Protein AF-A0A0S4JK09-F1 (afdb_monomer_lite)

Secondary structure (DSSP, 8-state):
-------------GGGS-HHHHHHHTT--TT-EEEEEE-GGGTTTTT-BTTTB-TT--EEEEEE----TT---HHHHHHHHHHHHSS-GGGT----

Sequence (96 aa):
SAAHTHHLHSSFAPNQVIPGWTEALQYMAEGEKWEVYLPHDIAYGARGAPGAIPPFSVLIFTIEIVKVNGGKTVAEAHALLETAIGKKYDELQVVA

InterPro domains:
  IPR001179 FKBP-type peptidyl-prolyl cis-trans isomerase domain [PF00254] (15-66)
  IPR001179 FKBP-type peptidyl-prolyl cis-trans isomerase domain [PS50059] (1-69)
  IPR044609 Peptidyl-prolyl cis-trans isomerase FKBP2/11 [PTHR45779] (13-70)
  IPR046357 Peptidyl-prolyl cis-trans isomerase domain superfamily [G3DSA:3.10.50.40] (5-91)

pLDDT: mean 86.19, std 16.63, range [34.09, 97.81]

Organism: Bodo saltans (NCBI:txid75058)

Radius of gyration: 15.32 Å; chains: 1; bounding box: 41×29×40 Å

Structure (mmCIF, N/CA/C/O backbone):
data_AF-A0A0S4JK09-F1
#
_entry.id   AF-A0A0S4JK09-F1
#
loop_
_atom_site.group_PDB
_atom_site.id
_atom_site.type_symbol
_atom_site.label_atom_id
_atom_site.label_alt_id
_atom_site.label_comp_id
_atom_site.label_asym_id
_atom_site.label_entity_id
_atom_site.label_seq_id
_atom_site.pdbx_PDB_ins_code
_atom_site.Cartn_x
_atom_site.Cartn_y
_atom_site.Cartn_z
_atom_site.occupancy
_atom_site.B_iso_or_equiv
_atom_site.auth_seq_id
_atom_site.auth_comp_id
_atom_site.auth_asym_id
_atom_site.auth_atom_id
_atom_site.pdbx_PDB_model_num
ATOM 1 N N . SER A 1 1 ? 2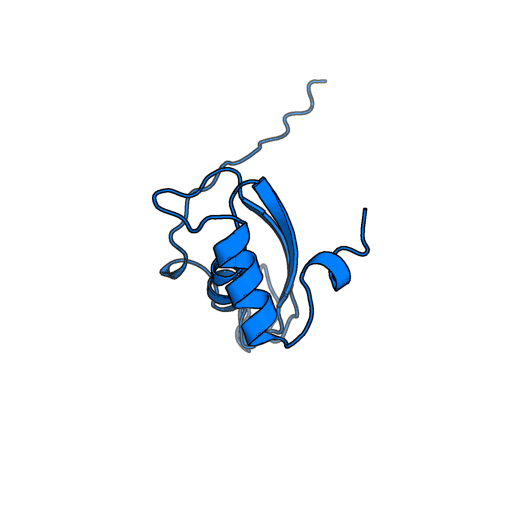5.445 -4.212 26.101 1.00 42.00 1 SER A N 1
ATOM 2 C CA . SER A 1 1 ? 25.288 -4.122 24.639 1.00 42.00 1 SER A CA 1
ATOM 3 C C . SER A 1 1 ? 23.874 -3.643 24.369 1.00 42.00 1 SER A C 1
ATOM 5 O O . SER A 1 1 ? 22.946 -4.372 24.690 1.00 42.00 1 SER A O 1
ATOM 7 N N . ALA A 1 2 ? 23.691 -2.386 23.961 1.00 37.88 2 ALA A N 1
ATOM 8 C CA . ALA A 1 2 ? 22.369 -1.805 23.733 1.00 37.88 2 ALA A CA 1
ATOM 9 C C . ALA A 1 2 ? 21.956 -2.072 22.282 1.00 37.88 2 ALA A C 1
ATOM 11 O O . ALA A 1 2 ? 22.597 -1.562 21.361 1.00 37.88 2 ALA A O 1
ATOM 12 N N . ALA A 1 3 ? 20.921 -2.892 22.091 1.00 39.91 3 ALA A N 1
ATOM 13 C CA . ALA A 1 3 ? 20.292 -3.100 20.795 1.00 39.91 3 ALA A CA 1
ATOM 14 C C . ALA A 1 3 ? 19.713 -1.761 20.314 1.00 39.91 3 ALA A C 1
ATOM 16 O O . ALA A 1 3 ? 18.688 -1.300 20.808 1.00 39.91 3 ALA A O 1
ATOM 17 N N . HIS A 1 4 ? 20.417 -1.099 19.398 1.00 41.88 4 HIS A N 1
ATOM 18 C CA . HIS A 1 4 ? 19.915 0.088 18.720 1.00 41.88 4 HIS A CA 1
ATOM 19 C C . HIS A 1 4 ? 18.970 -0.365 17.609 1.00 41.88 4 HIS A C 1
ATOM 21 O O . HIS A 1 4 ? 19.377 -0.544 16.463 1.00 41.88 4 HIS A O 1
ATOM 27 N N . THR A 1 5 ? 17.700 -0.568 17.949 1.00 45.09 5 THR A N 1
ATOM 28 C CA . THR A 1 5 ? 16.637 -0.657 16.947 1.00 45.09 5 THR A CA 1
ATOM 29 C C . THR A 1 5 ? 16.385 0.755 16.428 1.00 45.09 5 THR A C 1
ATOM 31 O O . THR A 1 5 ? 15.716 1.561 17.072 1.00 45.09 5 THR A O 1
ATOM 34 N N . HIS A 1 6 ? 16.973 1.102 15.284 1.00 46.53 6 HIS A N 1
ATOM 35 C CA . HIS A 1 6 ? 16.631 2.337 14.585 1.00 46.53 6 HIS A CA 1
ATOM 36 C C . HIS A 1 6 ? 15.247 2.159 13.944 1.00 46.53 6 HIS A C 1
ATOM 38 O O . HIS A 1 6 ? 15.127 1.690 12.814 1.00 46.53 6 HIS A O 1
ATOM 44 N N . HIS A 1 7 ? 14.190 2.529 14.668 1.00 46.97 7 HIS A N 1
ATOM 45 C CA . HIS A 1 7 ? 12.879 2.769 14.070 1.00 46.97 7 HIS A CA 1
ATOM 46 C C . HIS A 1 7 ? 12.987 4.056 13.245 1.00 46.97 7 HIS A C 1
ATOM 48 O O . HIS A 1 7 ? 12.714 5.152 13.731 1.00 46.97 7 HIS A O 1
ATOM 54 N N . LEU A 1 8 ? 13.491 3.954 12.013 1.00 55.53 8 LEU A N 1
ATOM 55 C CA . LEU A 1 8 ? 13.509 5.080 11.085 1.00 55.53 8 LEU A CA 1
ATOM 56 C C . LEU A 1 8 ? 12.064 5.374 10.675 1.00 55.53 8 LEU A C 1
ATOM 58 O O . LEU A 1 8 ? 11.564 4.850 9.681 1.00 55.53 8 LEU A O 1
ATOM 62 N N . HIS A 1 9 ? 11.380 6.199 11.465 1.00 63.19 9 HIS A N 1
ATOM 63 C CA . HIS A 1 9 ? 10.079 6.740 11.104 1.00 63.19 9 HIS A CA 1
ATOM 64 C C . HIS A 1 9 ? 10.254 7.577 9.840 1.00 63.19 9 HIS A C 1
ATOM 66 O O . HIS A 1 9 ? 10.857 8.649 9.862 1.00 63.19 9 HIS A O 1
ATOM 72 N N . SER A 1 10 ? 9.763 7.053 8.726 1.00 69.62 10 SER A N 1
ATOM 73 C CA . SER A 1 10 ? 9.845 7.713 7.432 1.00 69.62 10 SER A CA 1
ATOM 74 C C . SER A 1 10 ? 8.449 8.177 7.034 1.00 69.62 10 SER A C 1
ATOM 76 O O . SER A 1 10 ? 7.494 7.408 7.109 1.00 69.62 10 SER A O 1
ATOM 78 N N . SER A 1 11 ? 8.322 9.449 6.658 1.00 76.62 11 SER A N 1
ATOM 79 C CA . SER A 1 11 ? 7.063 10.043 6.205 1.00 76.62 11 SER A CA 1
ATOM 80 C C . SER A 1 11 ? 7.096 10.180 4.690 1.00 76.62 11 SER A C 1
ATOM 82 O O . SER A 1 11 ? 8.000 10.818 4.154 1.00 76.62 11 SER A O 1
ATOM 84 N N . PHE A 1 12 ? 6.093 9.635 4.011 1.00 80.88 12 PHE A N 1
ATOM 85 C CA . PHE A 1 12 ? 5.975 9.679 2.555 1.00 80.88 12 PHE A CA 1
ATOM 86 C C . PHE A 1 12 ? 4.552 10.050 2.155 1.00 80.88 12 PHE A C 1
ATOM 88 O O . PHE A 1 12 ? 3.596 9.685 2.840 1.00 80.88 12 PHE A O 1
ATOM 95 N N . ALA A 1 13 ? 4.401 10.739 1.026 1.00 80.31 13 ALA A N 1
ATOM 96 C CA . ALA A 1 13 ? 3.108 10.819 0.362 1.00 80.31 13 ALA A CA 1
ATOM 97 C C . ALA A 1 13 ? 2.892 9.560 -0.507 1.00 80.31 13 ALA A C 1
ATOM 99 O O . ALA A 1 13 ? 3.854 9.076 -1.112 1.00 80.31 13 ALA A O 1
ATOM 100 N N . PRO A 1 14 ? 1.657 9.036 -0.641 1.00 79.06 14 PRO A N 1
ATOM 101 C CA . PRO A 1 14 ? 1.391 7.836 -1.443 1.00 79.06 14 PRO A CA 1
ATOM 102 C C . PRO A 1 14 ? 1.840 7.928 -2.909 1.00 79.06 14 PRO A C 1
ATOM 104 O O . PRO A 1 14 ? 2.082 6.907 -3.536 1.00 79.06 14 PRO A O 1
ATOM 107 N N . ASN A 1 15 ? 1.987 9.131 -3.467 1.00 81.75 15 ASN A N 1
ATOM 108 C CA . ASN A 1 15 ? 2.460 9.355 -4.838 1.00 81.75 15 ASN A CA 1
ATOM 109 C C . ASN A 1 15 ? 3.997 9.420 -4.977 1.00 81.75 15 ASN A C 1
ATOM 111 O O . ASN A 1 15 ? 4.494 9.690 -6.067 1.00 81.75 15 ASN A O 1
ATOM 115 N N . GLN A 1 16 ? 4.748 9.214 -3.892 1.00 86.88 16 GLN A N 1
ATOM 116 C CA . GLN A 1 16 ? 6.219 9.234 -3.870 1.00 86.88 16 GLN A CA 1
ATOM 117 C C . GLN A 1 16 ? 6.837 7.838 -3.712 1.00 86.88 16 GLN A C 1
ATOM 119 O O . GLN A 1 16 ? 8.056 7.705 -3.630 1.00 86.88 16 GLN A O 1
ATOM 124 N N . VAL A 1 17 ? 6.001 6.806 -3.640 1.00 90.50 17 VAL A N 1
ATOM 125 C CA . VAL A 1 17 ? 6.392 5.414 -3.394 1.00 90.50 17 VAL A CA 1
ATOM 126 C C . VAL A 1 17 ? 6.078 4.550 -4.617 1.00 90.50 17 VAL A C 1
ATOM 128 O O . VAL A 1 17 ? 5.488 5.024 -5.587 1.00 90.50 17 VAL A O 1
ATOM 131 N N . ILE A 1 18 ? 6.517 3.289 -4.606 1.00 93.62 18 ILE A N 1
ATOM 132 C CA . ILE A 1 18 ? 6.222 2.352 -5.701 1.00 93.62 18 ILE A CA 1
ATOM 133 C C . ILE A 1 18 ? 4.701 2.143 -5.856 1.00 93.62 18 ILE A C 1
ATOM 135 O O . ILE A 1 18 ? 3.989 2.201 -4.850 1.00 93.62 18 ILE A O 1
ATOM 139 N N . PRO A 1 19 ? 4.192 1.846 -7.070 1.00 95.69 19 PRO A N 1
ATOM 140 C CA . PRO A 1 19 ? 2.750 1.764 -7.328 1.00 95.69 19 PRO A CA 1
ATOM 141 C C . PRO A 1 19 ? 1.993 0.819 -6.388 1.00 95.69 19 PRO A C 1
ATOM 143 O O . PRO A 1 19 ? 0.898 1.141 -5.940 1.00 95.69 19 PRO A O 1
ATOM 146 N N . GLY A 1 20 ? 2.593 -0.317 -6.025 1.00 95.00 20 GLY A N 1
ATOM 147 C CA . GLY A 1 20 ? 1.992 -1.267 -5.093 1.00 95.00 20 GLY A CA 1
ATOM 148 C C . GLY A 1 20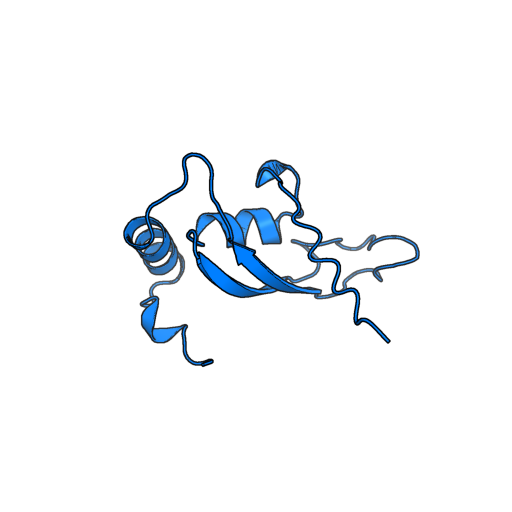 ? 1.798 -0.711 -3.679 1.00 95.00 20 GLY A C 1
ATOM 149 O O . GLY A 1 20 ? 0.822 -1.055 -3.020 1.00 95.00 20 GLY A O 1
ATOM 150 N N . TRP A 1 21 ? 2.672 0.193 -3.219 1.00 94.75 21 TRP A N 1
ATOM 151 C CA . TRP A 1 21 ? 2.451 0.916 -1.961 1.00 94.75 21 TRP A CA 1
ATOM 152 C C . TRP A 1 21 ? 1.345 1.954 -2.113 1.00 94.75 21 TRP A C 1
ATOM 154 O O . TRP A 1 21 ? 0.507 2.071 -1.226 1.00 94.75 21 TRP A O 1
ATOM 164 N N . THR A 1 22 ? 1.311 2.690 -3.229 1.00 93.75 22 THR A N 1
ATOM 165 C CA . THR A 1 22 ? 0.218 3.629 -3.515 1.00 93.75 22 THR A CA 1
ATOM 166 C C . THR A 1 22 ? -1.137 2.923 -3.472 1.00 93.75 22 THR A C 1
ATOM 168 O O . THR A 1 22 ? -2.075 3.457 -2.889 1.00 93.75 22 THR A O 1
ATOM 171 N N . GLU A 1 23 ? -1.240 1.721 -4.040 1.00 93.62 23 GLU A N 1
ATOM 172 C CA . GLU A 1 23 ? -2.464 0.918 -4.009 1.00 93.62 23 GLU A CA 1
ATOM 173 C C . GLU A 1 23 ? -2.803 0.445 -2.594 1.00 93.62 23 GLU A C 1
ATOM 175 O O . GLU A 1 23 ? -3.888 0.730 -2.099 1.00 93.62 23 GLU A O 1
ATOM 180 N N . ALA A 1 24 ? -1.864 -0.189 -1.887 1.00 93.69 24 ALA A N 1
ATOM 181 C CA . ALA A 1 24 ? -2.110 -0.680 -0.532 1.00 93.69 24 ALA A CA 1
ATOM 182 C C . ALA A 1 24 ? -2.547 0.438 0.434 1.00 93.69 24 ALA A C 1
ATOM 184 O O . ALA A 1 24 ? -3.559 0.318 1.123 1.00 93.69 24 ALA A O 1
ATOM 185 N N . LEU A 1 25 ? -1.839 1.573 0.433 1.00 93.19 25 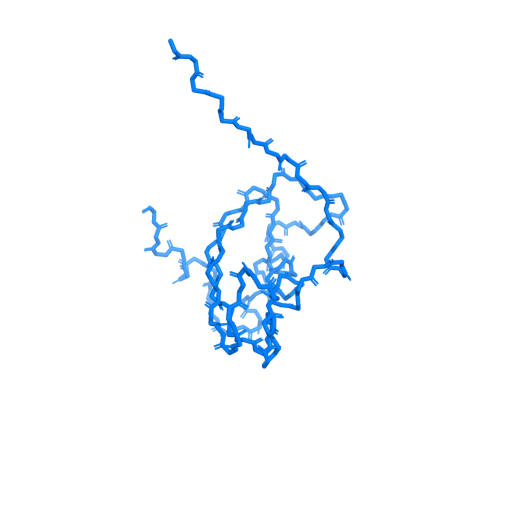LEU A N 1
ATOM 186 C CA . LEU A 1 25 ? -2.113 2.707 1.324 1.00 93.19 25 LEU A CA 1
ATOM 187 C C . LEU A 1 25 ? -3.474 3.378 1.056 1.00 93.19 25 LEU A C 1
ATOM 189 O O . LEU A 1 25 ? -3.969 4.133 1.896 1.00 93.19 25 LEU A O 1
ATOM 193 N N . GLN A 1 26 ? -4.114 3.127 -0.092 1.00 92.75 26 GLN A N 1
ATOM 194 C CA . GLN A 1 26 ? -5.479 3.598 -0.339 1.00 92.75 26 GLN A CA 1
ATOM 195 C C . GLN A 1 26 ? -6.524 2.860 0.500 1.00 92.75 26 GLN A C 1
ATOM 197 O O . GLN A 1 26 ? -7.589 3.432 0.733 1.00 92.75 26 GLN A O 1
ATOM 202 N N . TYR A 1 27 ? -6.216 1.662 0.989 1.00 94.06 27 TYR A N 1
ATOM 203 C CA . TYR A 1 27 ? -7.147 0.811 1.732 1.00 94.06 27 TYR A CA 1
ATOM 204 C C . TYR A 1 27 ? -6.755 0.598 3.195 1.00 94.06 27 TYR A C 1
ATOM 206 O O . TYR A 1 27 ? -7.539 0.042 3.955 1.00 94.06 27 TYR A O 1
ATOM 214 N N . MET A 1 28 ? -5.565 1.053 3.586 1.00 93.69 28 MET A N 1
ATOM 215 C CA . MET A 1 28 ? -5.091 0.994 4.964 1.00 93.69 28 MET A CA 1
ATOM 216 C C . MET A 1 28 ? -5.514 2.230 5.770 1.00 93.69 28 MET A C 1
ATOM 218 O O . MET A 1 28 ? -5.608 3.344 5.240 1.00 93.69 28 MET A O 1
ATOM 222 N N . ALA A 1 29 ? -5.703 2.039 7.073 1.00 93.38 29 ALA A N 1
ATOM 223 C CA . ALA A 1 29 ? -5.969 3.081 8.058 1.00 93.38 29 ALA A CA 1
ATOM 224 C C . ALA A 1 29 ? -4.834 3.226 9.091 1.00 93.38 29 ALA A C 1
ATOM 226 O O . ALA A 1 29 ? -3.949 2.380 9.216 1.00 93.38 29 ALA A O 1
ATOM 227 N N . GLU A 1 30 ? -4.850 4.335 9.838 1.00 93.56 30 GLU A N 1
ATOM 228 C CA . GLU A 1 30 ? -3.924 4.555 10.955 1.00 93.56 30 GLU A CA 1
ATOM 229 C C . GLU A 1 30 ? -4.037 3.438 12.006 1.00 93.56 30 GLU A C 1
ATOM 231 O O . GLU A 1 30 ? -5.136 3.027 12.369 1.00 93.56 30 GLU A O 1
ATOM 236 N N . GLY A 1 31 ? -2.890 2.959 12.491 1.00 92.00 31 GLY A N 1
ATOM 237 C CA . GLY A 1 31 ? -2.774 1.855 13.443 1.00 92.00 31 GLY A CA 1
ATOM 238 C C . GLY A 1 31 ? -2.738 0.466 12.803 1.00 92.00 31 GLY A C 1
ATOM 239 O O . GLY A 1 31 ? -2.470 -0.511 13.501 1.00 92.00 31 GLY A O 1
ATOM 240 N N . GLU A 1 32 ? -2.979 0.348 11.496 1.00 92.81 32 GLU A N 1
ATOM 241 C CA . GLU A 1 32 ? -2.974 -0.948 10.823 1.00 92.81 32 GLU A CA 1
ATOM 242 C C . GLU A 1 32 ? -1.578 -1.402 10.413 1.00 92.81 32 GLU A C 1
ATOM 244 O O . GLU A 1 32 ? -0.704 -0.604 10.055 1.00 92.81 32 GLU A O 1
ATOM 249 N N . LYS A 1 33 ? -1.405 -2.725 10.413 1.00 92.75 33 LYS A N 1
ATOM 250 C CA . LYS A 1 33 ? -0.189 -3.397 9.979 1.00 92.75 33 LYS A CA 1
ATOM 251 C C . LYS A 1 33 ? -0.521 -4.497 8.984 1.00 92.75 33 LYS A C 1
ATOM 253 O O . LYS A 1 33 ? -1.188 -5.461 9.346 1.00 92.75 33 LYS A O 1
ATOM 258 N N . TRP A 1 34 ? -0.062 -4.357 7.745 1.00 92.50 34 TRP A N 1
ATOM 259 C CA . TRP A 1 34 ? -0.326 -5.312 6.667 1.00 92.50 34 TRP A CA 1
ATOM 260 C C . TRP A 1 34 ? 0.970 -5.919 6.141 1.00 92.50 34 TRP A C 1
ATOM 262 O O . TRP A 1 34 ? 2.008 -5.259 6.094 1.00 92.50 34 TRP A O 1
ATOM 272 N N . GLU A 1 35 ? 0.889 -7.167 5.691 1.00 93.00 35 GLU A N 1
ATOM 273 C CA . GLU A 1 35 ? 1.888 -7.760 4.809 1.00 93.00 35 GLU A CA 1
ATOM 274 C C . GLU A 1 35 ? 1.378 -7.683 3.367 1.00 93.00 35 GLU A C 1
ATOM 276 O O . GLU A 1 35 ? 0.306 -8.197 3.051 1.00 93.00 35 GLU A O 1
ATOM 281 N N . VAL A 1 36 ? 2.127 -7.014 2.492 1.00 93.06 36 VAL A N 1
ATOM 282 C CA . VAL A 1 36 ? 1.755 -6.824 1.089 1.00 93.06 36 VAL A CA 1
ATOM 283 C C . VAL A 1 36 ? 2.717 -7.552 0.165 1.00 93.06 36 VAL A C 1
ATOM 285 O O . VAL A 1 36 ? 3.936 -7.437 0.291 1.00 93.06 36 VAL A O 1
ATOM 288 N N . TYR A 1 37 ? 2.141 -8.279 -0.788 1.00 95.06 37 TYR A N 1
ATOM 289 C CA . TYR A 1 37 ? 2.844 -9.065 -1.794 1.00 95.06 37 TYR A CA 1
ATOM 290 C C . TYR A 1 37 ? 2.725 -8.347 -3.132 1.00 95.06 37 TYR A C 1
ATOM 292 O O . TYR A 1 37 ? 1.642 -8.253 -3.705 1.00 95.06 37 TYR A O 1
ATOM 300 N N . LEU A 1 38 ? 3.838 -7.810 -3.616 1.00 95.88 38 LEU A N 1
ATOM 301 C CA . LEU A 1 38 ? 3.872 -6.927 -4.772 1.00 95.88 38 LEU A CA 1
ATOM 302 C C . LEU A 1 38 ? 4.571 -7.628 -5.936 1.00 95.88 38 LEU A C 1
ATOM 304 O O . LEU A 1 38 ? 5.797 -7.790 -5.896 1.00 95.88 38 LEU A O 1
ATOM 308 N N . PRO A 1 39 ? 3.830 -8.051 -6.975 1.00 96.94 39 PRO A N 1
ATOM 309 C CA . PRO A 1 39 ? 4.445 -8.503 -8.210 1.00 96.94 39 PRO A CA 1
ATOM 310 C C . PRO A 1 39 ? 5.270 -7.385 -8.857 1.00 96.94 39 PRO A C 1
ATOM 312 O O . PRO A 1 39 ? 5.129 -6.196 -8.558 1.00 96.94 39 PRO A O 1
ATOM 315 N N . HIS A 1 40 ? 6.203 -7.787 -9.720 1.00 97.44 40 HIS A N 1
ATOM 316 C CA . HIS A 1 40 ? 7.248 -6.890 -10.200 1.00 97.44 40 HIS A CA 1
ATOM 317 C C . HIS A 1 40 ? 6.706 -5.660 -10.939 1.00 97.44 40 HIS A C 1
ATOM 319 O O . HIS A 1 40 ? 7.330 -4.604 -10.913 1.00 97.44 40 HIS A O 1
ATOM 325 N N . ASP A 1 41 ? 5.580 -5.787 -11.631 1.00 97.25 41 ASP A N 1
ATOM 326 C CA . ASP A 1 41 ? 4.947 -4.769 -12.470 1.00 97.25 41 ASP A CA 1
ATOM 327 C C . ASP A 1 41 ? 4.417 -3.576 -11.669 1.00 97.25 41 ASP A C 1
ATOM 329 O O . ASP A 1 41 ? 4.441 -2.456 -12.176 1.00 97.25 41 ASP A O 1
ATOM 333 N N . ILE A 1 42 ? 4.059 -3.790 -10.402 1.00 96.25 42 ILE A N 1
ATOM 334 C CA . ILE A 1 42 ? 3.703 -2.730 -9.446 1.00 96.25 42 ILE A CA 1
ATOM 335 C C . ILE A 1 42 ? 4.827 -2.425 -8.437 1.00 96.25 42 ILE A C 1
ATOM 337 O O . ILE A 1 42 ? 4.617 -1.698 -7.464 1.00 96.25 42 ILE A O 1
ATOM 341 N N . ALA A 1 43 ? 6.032 -2.953 -8.678 1.00 96.12 43 ALA A N 1
ATOM 342 C CA . ALA A 1 43 ? 7.237 -2.736 -7.878 1.00 96.12 43 ALA A CA 1
ATOM 343 C C . ALA A 1 43 ? 8.377 -2.120 -8.722 1.00 96.12 43 ALA A C 1
ATOM 345 O O . ALA A 1 43 ? 8.255 -0.986 -9.181 1.00 96.12 43 ALA A O 1
ATOM 346 N N . TYR A 1 44 ? 9.496 -2.835 -8.924 1.00 96.62 44 TYR A N 1
ATOM 347 C CA . TYR A 1 44 ? 10.684 -2.340 -9.655 1.00 96.62 44 TYR A CA 1
ATOM 348 C C . TYR A 1 44 ? 10.792 -2.849 -11.108 1.00 96.62 44 TYR A C 1
ATOM 350 O O . TYR A 1 44 ? 11.759 -2.564 -11.823 1.00 96.62 44 TYR A O 1
ATOM 358 N N . GLY A 1 45 ? 9.791 -3.594 -11.572 1.00 96.19 45 GLY A N 1
ATOM 359 C CA . GLY A 1 45 ? 9.627 -4.025 -12.955 1.00 96.19 45 GLY A CA 1
ATOM 360 C C . GLY A 1 45 ? 10.759 -4.896 -13.500 1.00 96.19 45 GLY A C 1
ATOM 361 O O . GLY A 1 45 ? 11.540 -5.517 -12.779 1.00 96.19 45 GLY A O 1
ATOM 362 N N . ALA A 1 46 ? 10.864 -4.903 -14.828 1.00 97.38 46 ALA A N 1
ATOM 363 C CA . ALA A 1 46 ? 11.903 -5.613 -15.573 1.00 97.38 46 ALA A CA 1
ATOM 364 C C . ALA A 1 46 ? 13.321 -5.056 -15.349 1.00 97.38 46 ALA A C 1
ATOM 366 O O . ALA A 1 46 ? 14.299 -5.683 -15.743 1.00 97.38 46 ALA A O 1
ATOM 367 N N . ARG A 1 47 ? 13.451 -3.855 -14.773 1.00 96.19 47 ARG A N 1
ATOM 368 C CA . ARG A 1 47 ? 14.755 -3.226 -14.519 1.00 96.19 47 ARG A CA 1
ATOM 369 C C . ARG A 1 47 ? 15.319 -3.599 -13.151 1.00 96.19 47 ARG A C 1
ATOM 371 O O . ARG A 1 47 ? 16.537 -3.662 -13.012 1.00 96.19 47 ARG A O 1
ATOM 378 N N . GLY A 1 48 ? 14.455 -3.850 -12.167 1.00 96.12 48 GLY A N 1
ATOM 379 C CA . GLY A 1 48 ? 14.881 -3.993 -10.780 1.00 96.12 48 GLY A CA 1
ATOM 380 C C . GLY A 1 48 ? 15.472 -2.690 -10.223 1.00 96.12 48 GLY A C 1
ATOM 381 O O . GLY A 1 48 ? 15.299 -1.608 -10.787 1.00 96.12 48 GLY A O 1
ATOM 382 N N . ALA A 1 49 ? 16.198 -2.804 -9.114 1.00 95.62 49 ALA A N 1
ATOM 383 C CA . ALA A 1 49 ? 17.028 -1.745 -8.551 1.00 95.62 49 ALA A CA 1
ATOM 384 C C . ALA A 1 49 ? 18.491 -2.214 -8.598 1.00 95.62 49 ALA A C 1
ATOM 386 O O . ALA A 1 49 ? 18.845 -3.145 -7.868 1.00 95.62 49 ALA A O 1
ATOM 387 N N . PRO A 1 50 ? 19.347 -1.623 -9.452 1.00 94.00 50 PRO A N 1
ATOM 388 C CA . PRO A 1 50 ? 20.729 -2.066 -9.611 1.00 94.00 50 PRO A CA 1
ATOM 389 C C . PRO A 1 50 ? 21.462 -2.208 -8.270 1.00 94.00 50 PRO A C 1
ATOM 391 O O . PRO A 1 50 ? 21.497 -1.274 -7.473 1.00 94.00 50 PRO A O 1
ATOM 394 N N . GLY A 1 51 ? 22.032 -3.390 -8.019 1.00 94.06 51 GLY A N 1
ATOM 395 C CA . GLY A 1 51 ? 22.777 -3.698 -6.792 1.00 94.06 51 GLY A CA 1
ATOM 396 C C . GLY A 1 51 ? 21.933 -4.067 -5.565 1.00 94.06 51 GLY A C 1
ATOM 397 O O . GLY A 1 51 ? 22.515 -4.439 -4.550 1.00 94.06 51 GLY A O 1
ATOM 398 N N . ALA A 1 52 ? 20.599 -4.007 -5.644 1.00 96.06 52 ALA A N 1
ATOM 399 C CA . ALA A 1 52 ? 19.716 -4.296 -4.510 1.00 96.06 52 ALA A CA 1
ATOM 400 C C . ALA A 1 52 ? 18.561 -5.252 -4.848 1.00 96.06 52 ALA A C 1
ATOM 402 O O . ALA A 1 52 ? 18.279 -6.162 -4.075 1.00 96.06 52 ALA A O 1
ATOM 403 N N . ILE A 1 53 ? 17.888 -5.060 -5.988 1.00 95.88 53 ILE A N 1
ATOM 404 C CA . ILE A 1 53 ? 16.669 -5.795 -6.352 1.00 95.88 53 ILE A CA 1
ATOM 405 C C . ILE A 1 53 ? 16.810 -6.328 -7.782 1.00 95.88 53 ILE A C 1
ATOM 407 O O . ILE A 1 53 ? 16.909 -5.525 -8.713 1.00 95.88 53 ILE A O 1
ATOM 411 N N . PRO A 1 54 ? 16.804 -7.656 -7.993 1.00 97.31 54 PRO A N 1
ATOM 412 C CA . PRO A 1 54 ? 16.846 -8.233 -9.332 1.00 97.31 54 PRO A CA 1
ATOM 413 C C . PRO A 1 54 ? 15.622 -7.856 -10.190 1.00 97.31 54 PRO A C 1
ATOM 415 O O . PRO A 1 54 ? 14.530 -7.644 -9.649 1.00 97.31 54 PRO A O 1
ATOM 418 N N . PRO A 1 55 ? 15.764 -7.830 -11.528 1.00 97.81 55 PRO A N 1
ATOM 419 C CA . PRO A 1 55 ? 14.641 -7.791 -12.464 1.00 97.81 55 PRO A CA 1
ATOM 420 C C . PRO A 1 55 ? 13.535 -8.800 -12.140 1.00 97.81 55 PRO A C 1
ATOM 422 O O . PRO A 1 55 ? 13.829 -9.928 -11.752 1.00 97.81 55 PRO A O 1
ATOM 425 N N . PHE A 1 56 ? 12.276 -8.413 -12.366 1.00 97.50 56 PHE A N 1
ATOM 426 C CA . PHE A 1 56 ? 11.100 -9.292 -12.247 1.00 97.50 56 PHE A CA 1
ATOM 427 C C . PHE A 1 56 ? 10.867 -9.903 -10.852 1.00 97.50 56 PHE A C 1
ATOM 429 O O . PHE A 1 56 ? 10.148 -10.892 -10.719 1.00 97.50 56 PHE A O 1
ATOM 436 N N . SER A 1 57 ? 11.436 -9.308 -9.803 1.00 97.31 57 SER A N 1
ATOM 437 C CA . SER A 1 57 ? 11.265 -9.799 -8.433 1.00 97.31 57 SER A CA 1
ATOM 438 C C . SER A 1 57 ? 9.880 -9.468 -7.875 1.00 97.31 57 SER A C 1
ATOM 440 O O . SER A 1 57 ? 9.408 -8.337 -8.007 1.00 97.31 57 SER A O 1
ATOM 442 N N . VAL A 1 58 ? 9.269 -10.437 -7.189 1.00 97.00 58 VAL A N 1
ATOM 443 C CA . VAL A 1 58 ? 8.156 -10.189 -6.261 1.00 97.00 58 VAL A CA 1
ATOM 444 C C . VAL A 1 58 ? 8.743 -9.661 -4.958 1.00 97.00 58 VAL A C 1
ATOM 446 O O . VAL A 1 58 ? 9.722 -10.215 -4.457 1.00 97.00 58 VAL A O 1
ATOM 449 N N . LEU A 1 59 ? 8.154 -8.603 -4.409 1.00 95.88 59 LEU A N 1
ATOM 450 C CA . LEU A 1 59 ? 8.562 -8.039 -3.127 1.00 95.88 59 LEU A CA 1
ATOM 451 C C . LEU A 1 59 ? 7.487 -8.264 -2.074 1.00 95.88 59 LEU A C 1
ATOM 453 O O . LEU A 1 59 ? 6.299 -8.156 -2.364 1.00 95.88 59 LEU A O 1
ATOM 457 N N . ILE A 1 60 ? 7.919 -8.538 -0.850 1.00 95.38 60 ILE A N 1
ATOM 458 C CA . ILE A 1 60 ? 7.040 -8.679 0.307 1.00 95.38 60 ILE A CA 1
ATOM 459 C C . ILE A 1 60 ? 7.431 -7.587 1.294 1.00 95.38 60 ILE A C 1
ATOM 461 O O . ILE A 1 60 ? 8.607 -7.457 1.640 1.00 95.38 60 ILE A O 1
ATOM 465 N N . PHE A 1 61 ? 6.460 -6.785 1.718 1.00 92.50 61 PHE A N 1
ATOM 466 C CA . PHE A 1 61 ? 6.671 -5.719 2.691 1.00 92.50 61 PHE A CA 1
ATOM 467 C C . PHE A 1 61 ? 5.705 -5.858 3.855 1.00 92.50 61 PHE A C 1
ATOM 469 O O . PHE A 1 61 ? 4.516 -6.067 3.651 1.00 92.50 61 PHE A O 1
ATOM 476 N N . THR A 1 62 ? 6.205 -5.633 5.065 1.00 93.50 62 THR A N 1
ATOM 477 C CA . THR A 1 62 ? 5.364 -5.345 6.226 1.00 93.50 62 THR A CA 1
ATOM 478 C C . THR A 1 62 ? 5.249 -3.832 6.374 1.00 93.50 62 THR A C 1
ATOM 480 O O . THR A 1 62 ? 6.254 -3.154 6.594 1.00 93.50 62 THR A O 1
ATOM 483 N N . ILE A 1 63 ? 4.039 -3.299 6.242 1.00 91.38 63 ILE A N 1
ATOM 484 C CA . ILE A 1 63 ? 3.741 -1.869 6.347 1.00 91.38 63 ILE A CA 1
ATOM 485 C C . ILE A 1 63 ? 2.941 -1.648 7.622 1.00 91.38 63 ILE A C 1
ATOM 487 O O . ILE A 1 63 ? 1.913 -2.287 7.811 1.00 91.38 63 ILE A O 1
ATOM 491 N N . GLU A 1 64 ? 3.396 -0.734 8.474 1.00 92.31 64 GLU A N 1
ATOM 492 C CA . GLU A 1 64 ? 2.676 -0.288 9.668 1.00 92.31 64 GLU A CA 1
ATOM 493 C C . GLU A 1 64 ? 2.421 1.216 9.563 1.00 92.31 64 GLU A C 1
ATOM 495 O O . GLU A 1 64 ? 3.360 2.004 9.403 1.00 92.31 64 GLU A O 1
ATOM 500 N N . ILE A 1 65 ? 1.154 1.624 9.632 1.00 91.56 65 ILE A N 1
ATOM 501 C CA . ILE A 1 65 ? 0.787 3.038 9.587 1.00 91.56 65 ILE A CA 1
ATOM 502 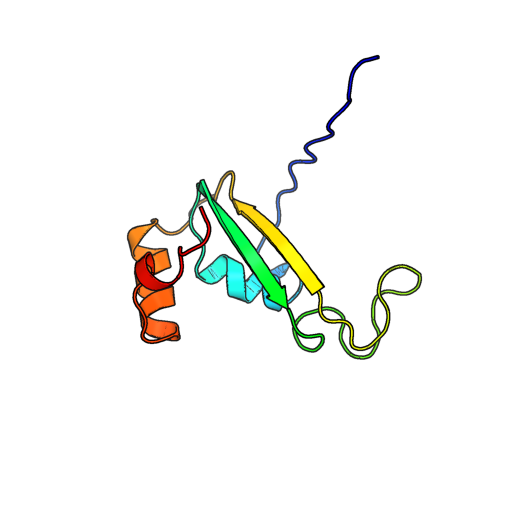C C . ILE A 1 65 ? 0.734 3.585 11.005 1.00 91.56 65 ILE A C 1
ATOM 504 O O . ILE A 1 65 ? -0.235 3.395 11.730 1.00 91.56 65 ILE A O 1
ATOM 508 N N . VAL A 1 66 ? 1.763 4.342 11.374 1.00 91.50 66 VAL A N 1
ATOM 509 C CA . VAL A 1 66 ? 1.820 4.997 12.688 1.00 91.50 66 VAL A CA 1
ATOM 510 C C . VAL A 1 66 ? 0.912 6.229 12.751 1.00 91.50 66 VAL A C 1
ATOM 512 O O . VAL A 1 66 ? 0.328 6.504 13.793 1.00 91.50 66 VAL A O 1
ATOM 515 N N . LYS A 1 67 ? 0.825 7.001 11.659 1.00 90.44 67 LYS A N 1
ATOM 516 C CA . LYS A 1 67 ? 0.022 8.229 11.595 1.00 90.44 67 LYS A CA 1
ATOM 517 C C . LYS A 1 67 ? -0.342 8.606 10.162 1.00 90.44 67 LYS A C 1
ATOM 519 O O . LYS A 1 67 ? 0.522 8.535 9.287 1.00 90.44 67 LYS A O 1
ATOM 524 N N . VAL A 1 68 ? -1.559 9.106 9.937 1.00 89.31 68 VAL A N 1
ATOM 525 C CA . VAL A 1 68 ? -1.972 9.701 8.653 1.00 89.31 68 VAL A CA 1
ATOM 526 C C . VAL A 1 68 ? -2.439 11.143 8.842 1.00 89.31 68 VAL A C 1
ATOM 528 O O . VAL A 1 68 ? -3.386 11.434 9.568 1.00 89.31 68 VAL A O 1
ATOM 531 N N . ASN A 1 69 ? -1.810 12.081 8.133 1.00 87.62 69 ASN A N 1
ATOM 532 C CA . ASN A 1 69 ? -2.245 13.477 8.144 1.00 87.62 69 ASN A CA 1
ATOM 533 C C . ASN A 1 69 ? -3.426 13.671 7.181 1.00 87.62 69 ASN A C 1
ATOM 535 O O . ASN A 1 69 ? -3.234 13.655 5.968 1.00 87.62 69 ASN A O 1
ATOM 539 N N . GLY A 1 70 ? -4.633 13.874 7.722 1.00 84.56 70 GLY A N 1
ATOM 540 C CA . GLY A 1 70 ? -5.855 14.041 6.920 1.00 84.56 70 GLY A CA 1
ATOM 541 C C . GLY A 1 70 ? -6.352 12.737 6.286 1.00 84.56 70 GLY A C 1
ATOM 542 O O . GLY A 1 70 ? -6.905 12.759 5.191 1.00 84.56 70 GLY A O 1
ATOM 543 N N . GLY A 1 71 ? -6.080 11.606 6.944 1.00 80.62 71 GLY A N 1
ATOM 544 C CA . GLY A 1 71 ? -6.425 10.274 6.459 1.00 80.62 71 GLY A CA 1
ATOM 545 C C . GLY A 1 71 ? -7.909 9.931 6.534 1.00 80.62 71 GLY A C 1
ATOM 546 O O . GLY A 1 71 ? -8.722 10.663 7.095 1.00 80.62 71 GLY A O 1
ATOM 547 N N . LYS A 1 72 ? -8.226 8.762 5.976 1.00 92.19 72 LYS A N 1
ATOM 548 C CA . LYS A 1 72 ? -9.528 8.106 6.106 1.00 92.19 72 LYS A CA 1
ATOM 549 C C . LYS A 1 72 ? -9.703 7.567 7.524 1.00 92.19 72 LYS A C 1
ATOM 551 O O . LYS A 1 72 ? -8.724 7.197 8.175 1.00 92.19 72 LYS A O 1
ATOM 556 N N . THR A 1 73 ? -10.945 7.454 7.973 1.00 93.94 73 THR A N 1
ATOM 557 C CA . THR A 1 73 ? -11.273 6.625 9.136 1.00 93.94 73 THR A CA 1
ATOM 558 C C . THR A 1 73 ? -11.074 5.140 8.813 1.00 93.94 73 THR A C 1
ATOM 560 O O . THR A 1 73 ? -11.094 4.737 7.649 1.00 93.94 73 THR A O 1
ATOM 563 N N . VAL A 1 74 ? -10.924 4.309 9.850 1.00 92.75 74 VAL A N 1
ATOM 564 C CA . VAL A 1 74 ? -10.827 2.842 9.712 1.00 92.75 74 VAL A CA 1
ATOM 565 C C . VAL A 1 74 ? -12.022 2.279 8.937 1.00 92.75 74 VAL A C 1
ATOM 567 O O . VAL A 1 74 ? -11.844 1.545 7.971 1.00 92.75 74 VAL A O 1
ATOM 570 N N . ALA A 1 75 ? -13.237 2.703 9.294 1.00 94.31 75 ALA A N 1
ATOM 571 C CA . ALA A 1 75 ? -14.459 2.240 8.642 1.00 94.31 75 ALA A CA 1
ATOM 572 C C . ALA A 1 75 ? -14.506 2.590 7.144 1.00 94.31 75 ALA A C 1
ATOM 574 O O . ALA A 1 75 ? -14.926 1.767 6.334 1.00 94.31 75 ALA A O 1
ATOM 575 N N . GLU A 1 76 ? -14.060 3.789 6.758 1.00 95.44 76 GLU A N 1
ATOM 576 C CA . GLU A 1 76 ? -13.994 4.190 5.347 1.00 95.44 76 GLU A CA 1
ATOM 577 C C . GLU A 1 76 ? -12.950 3.381 4.575 1.00 95.44 76 GLU A C 1
ATOM 579 O O . GLU A 1 76 ? -13.222 2.936 3.462 1.00 95.44 76 GLU A O 1
ATOM 584 N N . ALA A 1 77 ? -11.765 3.174 5.154 1.00 94.75 77 ALA A N 1
ATOM 585 C CA . ALA A 1 77 ? -10.697 2.400 4.527 1.00 94.75 77 ALA A CA 1
ATOM 586 C C . ALA A 1 77 ? -11.131 0.945 4.280 1.00 94.75 77 ALA A C 1
ATOM 588 O O . ALA A 1 77 ? -10.984 0.431 3.168 1.00 94.75 77 ALA A O 1
ATOM 589 N N . HIS A 1 78 ? -11.767 0.322 5.275 1.00 94.62 78 HIS A N 1
ATOM 590 C CA . HIS A 1 78 ? -12.322 -1.025 5.152 1.00 94.62 78 HIS A CA 1
ATOM 591 C C . HIS A 1 78 ? -13.433 -1.073 4.115 1.00 94.62 78 HIS A C 1
ATOM 593 O O . HIS A 1 78 ? -13.372 -1.903 3.219 1.00 94.62 78 HIS A O 1
ATOM 599 N N . ALA A 1 79 ? -14.395 -0.148 4.152 1.00 95.69 79 ALA A N 1
ATOM 600 C CA . ALA A 1 79 ? -15.475 -0.113 3.169 1.00 95.69 79 ALA A CA 1
ATOM 601 C C . ALA A 1 79 ? -14.952 -0.008 1.723 1.00 95.69 79 ALA A C 1
ATOM 603 O O . ALA A 1 79 ? -15.496 -0.656 0.824 1.00 95.69 79 ALA A O 1
ATOM 604 N N . LEU A 1 80 ? -13.883 0.764 1.493 1.00 95.62 80 LEU A N 1
ATOM 605 C CA . LEU A 1 80 ? -13.219 0.835 0.189 1.00 95.62 80 LEU A CA 1
ATOM 606 C C . LEU A 1 80 ? -12.608 -0.510 -0.211 1.00 95.62 80 LEU A C 1
ATOM 608 O O . LEU A 1 80 ? -12.832 -0.956 -1.335 1.00 95.62 80 LEU A O 1
ATOM 612 N N . LEU A 1 81 ? -11.879 -1.169 0.696 1.00 94.88 81 LEU A N 1
ATOM 613 C CA . LEU A 1 81 ? -11.290 -2.477 0.414 1.00 94.88 81 LEU A CA 1
ATOM 614 C C . LEU A 1 81 ? -12.368 -3.514 0.107 1.00 94.88 81 LEU A C 1
ATOM 616 O O . LEU A 1 81 ? -12.290 -4.206 -0.903 1.00 94.88 81 LEU A O 1
ATOM 620 N N . GLU A 1 82 ? -13.391 -3.593 0.956 1.00 95.00 82 GLU A N 1
ATOM 621 C CA . GLU A 1 82 ? -14.498 -4.533 0.804 1.00 95.00 82 GLU A CA 1
ATOM 622 C C . GLU A 1 82 ? -15.214 -4.339 -0.530 1.00 95.00 82 GLU A C 1
ATOM 624 O O . GLU A 1 82 ? -15.558 -5.312 -1.200 1.00 95.00 82 GLU A O 1
ATOM 629 N N . THR A 1 83 ? -15.386 -3.084 -0.950 1.00 96.75 83 THR A N 1
ATOM 630 C CA . THR A 1 83 ? -15.937 -2.748 -2.267 1.00 96.75 83 THR A CA 1
ATOM 631 C C . THR A 1 83 ? -15.014 -3.213 -3.393 1.00 96.75 83 THR A C 1
ATOM 633 O O . THR A 1 83 ? -15.494 -3.759 -4.384 1.00 96.75 83 THR A O 1
ATOM 636 N N . ALA A 1 84 ? -13.700 -3.025 -3.250 1.00 94.62 84 ALA A N 1
ATOM 637 C CA . ALA A 1 84 ? -12.720 -3.378 -4.272 1.00 94.62 84 ALA A CA 1
ATOM 638 C C . ALA A 1 84 ? -12.591 -4.896 -4.480 1.00 94.62 84 ALA A C 1
ATOM 640 O O . ALA A 1 84 ? -12.426 -5.346 -5.613 1.00 94.62 84 ALA A O 1
ATOM 641 N N . ILE A 1 85 ? -12.675 -5.690 -3.407 1.00 93.25 85 ILE A N 1
ATOM 642 C CA . ILE A 1 85 ? -12.393 -7.135 -3.465 1.00 93.25 85 ILE A CA 1
ATOM 643 C C . ILE A 1 85 ? -13.625 -8.028 -3.265 1.00 93.25 85 ILE A C 1
ATOM 645 O O . ILE A 1 85 ? -13.526 -9.245 -3.428 1.00 93.25 85 ILE A O 1
ATOM 649 N N . GLY A 1 86 ? -14.773 -7.462 -2.885 1.00 94.38 86 GLY A N 1
ATOM 650 C CA . GLY A 1 86 ? -16.017 -8.200 -2.649 1.00 94.38 86 GLY A CA 1
ATOM 651 C C . GLY A 1 86 ? -15.992 -9.139 -1.436 1.00 94.38 86 GLY A C 1
ATOM 652 O O . GLY A 1 86 ? -16.788 -10.074 -1.384 1.00 94.38 86 GLY A O 1
ATOM 653 N N . LYS A 1 87 ? -15.081 -8.924 -0.480 1.00 91.75 87 LYS A N 1
ATOM 654 C CA . LYS A 1 87 ? -14.938 -9.705 0.763 1.00 91.75 87 LYS A CA 1
ATOM 655 C C . LYS A 1 87 ? -14.899 -8.780 1.962 1.00 91.75 87 LYS A C 1
ATOM 657 O O . LYS A 1 87 ? -14.446 -7.648 1.824 1.00 91.75 87 LYS A O 1
ATOM 662 N N . LYS A 1 88 ? -15.333 -9.263 3.126 1.00 92.12 88 LYS A N 1
ATOM 663 C CA . LYS A 1 88 ? -15.274 -8.486 4.369 1.00 92.12 88 LYS A CA 1
ATOM 664 C C . LYS A 1 88 ? -13.850 -8.384 4.894 1.00 92.12 88 LYS A C 1
ATOM 666 O O . LYS A 1 88 ? -13.083 -9.335 4.774 1.00 92.12 88 LYS A O 1
ATOM 671 N N . TYR A 1 89 ? -13.504 -7.244 5.489 1.00 88.31 89 TYR A N 1
ATOM 672 C CA . TYR A 1 89 ? -12.161 -7.039 6.036 1.00 88.31 89 TYR A CA 1
ATOM 673 C C . TYR A 1 89 ? -11.823 -8.074 7.122 1.00 88.31 89 TYR A C 1
ATOM 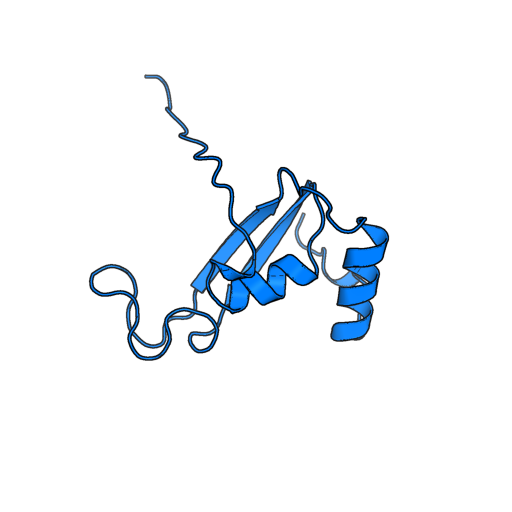675 O O . TYR A 1 89 ? -10.740 -8.657 7.109 1.00 88.31 89 TYR A O 1
ATOM 683 N N . ASP A 1 90 ? -12.794 -8.400 7.975 1.00 88.62 90 ASP A N 1
ATOM 684 C CA . ASP A 1 90 ? -12.666 -9.412 9.032 1.00 88.62 90 ASP A CA 1
ATOM 685 C C . ASP A 1 90 ? -12.357 -10.822 8.490 1.00 88.62 90 ASP A C 1
ATOM 687 O O . ASP A 1 90 ? -11.782 -11.651 9.191 1.00 88.62 90 ASP A O 1
ATOM 691 N N . GLU A 1 91 ? -12.692 -11.105 7.226 1.00 86.50 91 GLU A N 1
ATOM 692 C CA . GLU A 1 91 ? -12.373 -12.380 6.566 1.00 86.50 91 GLU A CA 1
ATOM 693 C C . GLU A 1 91 ? -10.921 -12.436 6.064 1.00 86.50 91 GLU A C 1
ATOM 695 O O . GLU A 1 91 ? -10.427 -13.513 5.723 1.00 86.50 91 GLU A O 1
ATOM 700 N N . LEU A 1 92 ? -10.230 -11.292 6.000 1.00 78.62 92 LEU A N 1
ATOM 701 C CA . LEU A 1 92 ? -8.831 -11.193 5.579 1.00 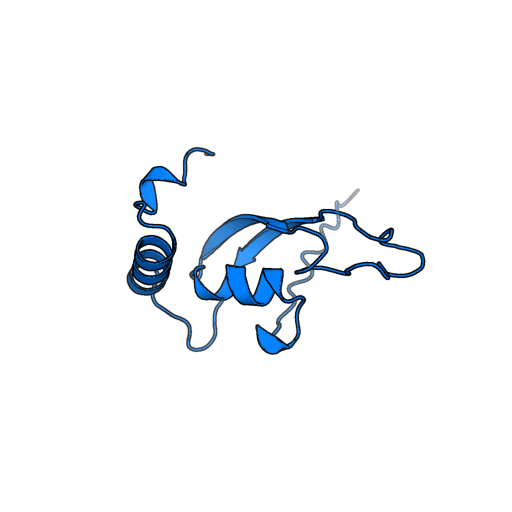78.62 92 LEU A CA 1
ATOM 702 C C . LEU A 1 92 ? -7.856 -11.327 6.754 1.00 78.62 92 LEU A C 1
ATOM 704 O O . LEU A 1 92 ? -6.731 -11.780 6.553 1.00 78.62 92 LEU A O 1
ATOM 708 N N . GLN A 1 93 ? -8.265 -10.956 7.973 1.00 65.06 93 GLN A N 1
ATOM 709 C CA . GLN A 1 93 ? -7.394 -10.846 9.154 1.00 65.06 93 GLN A CA 1
ATOM 710 C C . GLN A 1 93 ? -6.992 -12.189 9.808 1.00 65.06 93 GLN A C 1
ATOM 712 O O . GLN A 1 93 ? -6.761 -12.259 11.012 1.00 65.06 93 GLN A O 1
ATOM 717 N N . VAL A 1 94 ? -6.847 -13.279 9.049 1.00 50.06 94 VAL A N 1
ATOM 718 C CA . VAL A 1 94 ? -6.571 -14.628 9.601 1.00 50.06 94 VAL A CA 1
ATOM 719 C C . VAL A 1 94 ? -5.105 -14.837 10.041 1.00 50.06 94 VAL A C 1
ATOM 721 O O . VAL A 1 94 ? -4.623 -15.964 10.102 1.00 50.06 94 VAL A O 1
ATOM 724 N N . VAL A 1 95 ? -4.365 -13.778 10.371 1.00 42.62 95 VAL A N 1
ATOM 725 C CA . VAL A 1 95 ? -2.987 -13.894 10.874 1.00 42.62 95 VAL A CA 1
ATOM 726 C C . VAL A 1 95 ? -2.813 -12.977 12.084 1.00 42.62 95 VAL A C 1
ATOM 728 O O . VAL A 1 95 ? -2.383 -11.832 11.965 1.00 42.62 95 VAL A O 1
ATOM 731 N N . ALA A 1 96 ? -3.240 -13.489 13.241 1.00 34.09 96 ALA A N 1
ATOM 732 C CA . ALA A 1 96 ? -2.833 -12.988 14.553 1.00 34.09 96 ALA A CA 1
ATOM 733 C C . ALA A 1 96 ? -1.387 -13.403 14.861 1.00 34.09 96 ALA A C 1
ATOM 735 O O . ALA A 1 96 ? -1.011 -14.536 14.476 1.00 34.09 96 ALA A O 1
#

Foldseek 3Di:
DDPPPPPPPDDDDLVVAFQQSVVVLQLDDAQDKDKDWAFQVSPVAQPADPPPGHHRDIDIDIDHHNDDDVDDDNVVSQVVVCVVPVDGPVVVPPDD